Protein AF-A0A9X9ADX4-F1 (afdb_monomer_lite)

InterPro domains:
  IPR014243 Prespore-specific transcriptional regulator RsfA-like [PTHR41302] (1-38)

Structure (mmCIF, N/CA/C/O backbone):
data_AF-A0A9X9ADX4-F1
#
_entry.id   AF-A0A9X9ADX4-F1
#
loop_
_atom_site.group_PDB
_atom_site.id
_atom_site.type_symbol
_atom_site.label_atom_id
_atom_site.label_alt_id
_atom_site.label_comp_id
_atom_site.label_asym_id
_atom_site.label_entity_id
_atom_site.label_seq_id
_atom_site.pdbx_PDB_ins_code
_atom_site.Cartn_x
_atom_site.Cartn_y
_atom_site.Cartn_z
_atom_site.occupancy
_atom_site.B_iso_or_equiv
_atom_site.auth_seq_id
_atom_site.auth_comp_id
_atom_site.auth_asym_id
_atom_site.auth_atom_id
_atom_site.pdbx_PDB_model_num
ATOM 1 N N . MET A 1 1 ? 14.654 14.565 8.405 1.00 39.38 1 MET A N 1
ATOM 2 C CA . MET A 1 1 ? 14.829 13.361 7.571 1.00 39.38 1 MET A CA 1
ATOM 3 C C . MET A 1 1 ? 14.286 13.706 6.198 1.00 39.38 1 MET A C 1
ATOM 5 O O . MET A 1 1 ? 13.088 13.920 6.076 1.00 39.38 1 MET A O 1
ATOM 9 N N . VAL A 1 2 ? 15.165 13.942 5.225 1.00 46.75 2 VAL A N 1
ATOM 10 C CA . VAL A 1 2 ? 14.747 14.254 3.853 1.00 46.75 2 VAL A CA 1
ATOM 11 C C . VAL A 1 2 ? 14.312 12.934 3.233 1.00 46.75 2 VAL A C 1
ATOM 13 O O . VAL A 1 2 ? 15.137 12.042 3.063 1.00 46.75 2 VAL A O 1
ATOM 16 N N . ILE A 1 3 ? 13.014 12.785 2.978 1.00 52.31 3 ILE A N 1
ATOM 17 C CA . ILE A 1 3 ? 12.480 11.664 2.206 1.00 52.31 3 ILE A CA 1
ATOM 18 C C . ILE A 1 3 ? 12.872 11.958 0.758 1.00 52.31 3 ILE A C 1
ATOM 20 O O . ILE A 1 3 ? 12.176 12.686 0.052 1.00 52.31 3 ILE A O 1
ATOM 24 N N . SER A 1 4 ? 14.055 11.497 0.353 1.00 52.72 4 SER A N 1
ATOM 25 C CA . SER A 1 4 ? 14.477 11.558 -1.042 1.00 52.72 4 SER A CA 1
ATOM 26 C C . SER A 1 4 ? 13.528 10.671 -1.833 1.00 52.72 4 SER A C 1
ATOM 28 O O . SER A 1 4 ? 13.555 9.451 -1.694 1.00 52.72 4 SER A O 1
ATOM 30 N N . ARG A 1 5 ? 12.635 11.286 -2.611 1.00 57.53 5 ARG A N 1
ATOM 31 C CA . ARG A 1 5 ? 11.740 10.564 -3.511 1.00 57.53 5 ARG A CA 1
ATOM 32 C C . ARG A 1 5 ? 12.620 9.773 -4.479 1.00 57.53 5 ARG A C 1
ATOM 34 O O . ARG A 1 5 ? 13.372 10.370 -5.244 1.00 57.53 5 ARG A O 1
ATOM 41 N N . GLN A 1 6 ? 12.571 8.446 -4.389 1.00 54.22 6 GLN A N 1
ATOM 42 C CA . GLN A 1 6 ? 13.227 7.563 -5.345 1.00 54.22 6 GLN A CA 1
ATOM 43 C C . GLN A 1 6 ? 12.480 7.724 -6.677 1.00 54.22 6 GLN A C 1
ATOM 45 O O . GLN A 1 6 ? 11.417 7.135 -6.875 1.00 54.22 6 GLN A O 1
ATOM 50 N N . ASP A 1 7 ? 12.966 8.609 -7.547 1.00 59.59 7 ASP A N 1
ATOM 51 C CA . ASP A 1 7 ? 12.452 8.718 -8.911 1.00 59.59 7 ASP A CA 1
ATOM 52 C C . ASP A 1 7 ? 12.899 7.472 -9.681 1.00 59.59 7 ASP A C 1
ATOM 54 O O . ASP A 1 7 ? 14.094 7.201 -9.801 1.00 59.59 7 ASP A O 1
ATOM 58 N N . SER A 1 8 ? 11.921 6.742 -10.219 1.00 56.72 8 SER A N 1
ATOM 59 C CA . SER A 1 8 ? 12.000 5.391 -10.806 1.00 56.72 8 SER A CA 1
ATOM 60 C C . SER A 1 8 ? 11.782 4.270 -9.793 1.00 56.72 8 SER A C 1
ATOM 62 O O . SER A 1 8 ? 12.716 3.675 -9.255 1.00 56.72 8 SER A O 1
ATOM 64 N N . TRP A 1 9 ? 10.512 3.946 -9.566 1.00 67.44 9 TRP A N 1
ATOM 65 C CA . TRP A 1 9 ? 10.165 2.609 -9.108 1.00 67.44 9 TRP A CA 1
ATOM 66 C C . TRP A 1 9 ? 10.472 1.627 -10.237 1.00 67.44 9 TRP A C 1
ATOM 68 O O . TRP A 1 9 ? 10.115 1.867 -11.387 1.00 67.44 9 TRP A O 1
ATOM 78 N N . THR A 1 10 ? 11.214 0.569 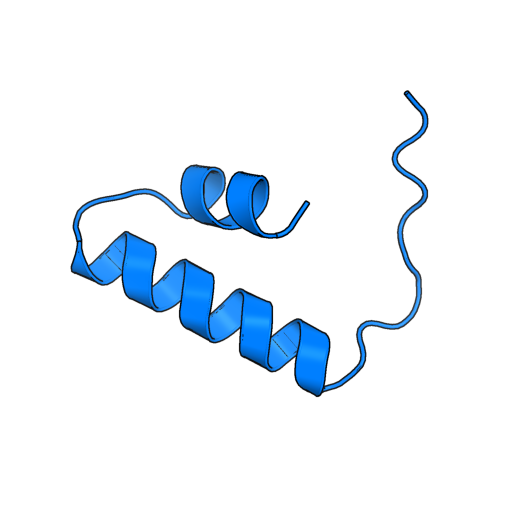-9.922 1.00 79.88 10 THR A N 1
ATOM 79 C CA . THR A 1 10 ? 11.308 -0.591 -10.806 1.00 79.88 10 THR A CA 1
ATOM 80 C C . THR A 1 10 ? 9.985 -1.349 -10.747 1.00 79.88 10 THR A C 1
ATOM 82 O O . THR A 1 10 ? 9.279 -1.268 -9.740 1.00 79.88 10 THR A O 1
ATOM 85 N N . ASP A 1 11 ? 9.675 -2.139 -11.776 1.00 82.94 11 ASP A N 1
ATOM 86 C CA . ASP A 1 11 ? 8.490 -3.008 -11.768 1.00 82.94 11 ASP A CA 1
ATOM 87 C C . ASP A 1 11 ? 8.449 -3.897 -10.506 1.00 82.94 11 ASP A C 1
ATOM 89 O O . ASP A 1 11 ? 7.388 -4.136 -9.933 1.00 82.94 11 ASP A O 1
ATOM 93 N N . ASP A 1 12 ? 9.616 -4.323 -10.010 1.00 85.88 12 ASP A N 1
ATOM 94 C CA . ASP A 1 12 ? 9.744 -5.073 -8.756 1.00 85.88 12 ASP A CA 1
ATOM 95 C C . ASP A 1 12 ? 9.301 -4.266 -7.525 1.00 85.88 12 ASP A C 1
ATOM 97 O O . ASP A 1 12 ? 8.644 -4.812 -6.635 1.00 85.88 12 ASP A O 1
ATOM 101 N N . ASN A 1 13 ? 9.614 -2.967 -7.471 1.00 85.88 13 ASN A N 1
ATOM 102 C CA . ASN A 1 13 ? 9.183 -2.089 -6.380 1.00 85.88 13 ASN A CA 1
ATOM 103 C C . ASN A 1 13 ? 7.661 -1.878 -6.414 1.00 85.88 13 ASN A C 1
ATOM 105 O O . ASN A 1 13 ? 7.014 -1.913 -5.364 1.00 85.88 13 ASN A O 1
ATOM 109 N N . ASP A 1 14 ? 7.079 -1.725 -7.609 1.00 87.25 14 ASP A N 1
ATOM 110 C CA . ASP A 1 14 ? 5.625 -1.637 -7.795 1.00 87.25 14 ASP A CA 1
ATOM 111 C C . ASP A 1 14 ? 4.919 -2.928 -7.360 1.00 87.25 14 ASP A C 1
ATOM 113 O O . ASP A 1 14 ? 3.921 -2.885 -6.631 1.00 87.25 14 ASP A O 1
ATOM 117 N N . LEU A 1 15 ? 5.459 -4.090 -7.736 1.00 91.31 15 LEU A N 1
ATOM 118 C CA . LEU A 1 15 ? 4.935 -5.395 -7.326 1.00 91.31 15 LEU A CA 1
ATOM 119 C C . LEU A 1 15 ? 5.040 -5.609 -5.811 1.00 91.31 15 LEU A C 1
ATOM 121 O O . LEU A 1 15 ? 4.094 -6.108 -5.185 1.00 91.31 15 LEU A O 1
ATOM 125 N N . LEU A 1 16 ? 6.160 -5.212 -5.202 1.00 91.19 16 LEU A N 1
ATOM 126 C CA . LEU A 1 16 ? 6.362 -5.288 -3.757 1.00 91.19 16 LEU A CA 1
ATOM 127 C C . LEU A 1 16 ? 5.356 -4.409 -3.007 1.00 91.19 16 LEU A C 1
ATOM 129 O O . LEU A 1 16 ? 4.710 -4.874 -2.064 1.00 91.19 16 LEU A O 1
ATOM 133 N N . LEU A 1 17 ? 5.155 -3.166 -3.444 1.00 90.50 17 LEU A N 1
ATOM 134 C CA . LEU A 1 17 ? 4.144 -2.303 -2.841 1.00 90.50 17 LEU A CA 1
ATOM 135 C C . LEU A 1 17 ? 2.743 -2.887 -3.011 1.00 90.50 17 LEU A C 1
ATOM 137 O O . LEU A 1 17 ? 1.985 -2.955 -2.042 1.00 90.50 17 LEU A O 1
ATOM 141 N N . ALA A 1 18 ? 2.387 -3.299 -4.228 1.00 92.81 18 ALA A N 1
ATOM 142 C CA . ALA A 1 18 ? 1.049 -3.787 -4.528 1.00 92.81 18 ALA A CA 1
ATOM 143 C C . ALA A 1 18 ? 0.708 -5.021 -3.683 1.00 92.81 18 ALA A C 1
ATOM 145 O O . ALA A 1 18 ? -0.366 -5.084 -3.079 1.00 92.81 18 ALA A O 1
ATOM 146 N N . SER A 1 19 ? 1.636 -5.974 -3.575 1.00 95.06 19 SER A N 1
ATOM 147 C CA . SER A 1 19 ? 1.459 -7.164 -2.735 1.00 95.06 19 SER A CA 1
ATOM 148 C C . SER A 1 19 ? 1.329 -6.813 -1.2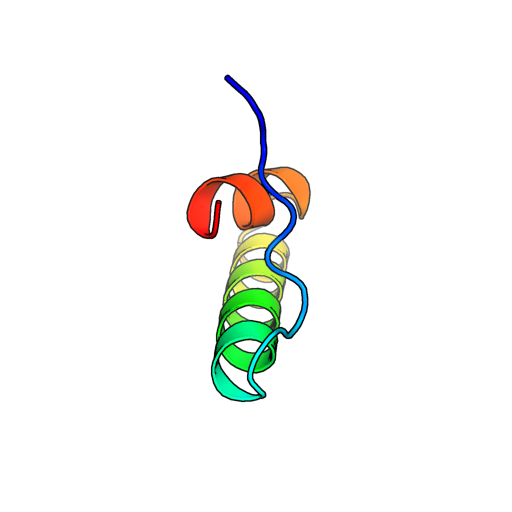49 1.00 95.06 19 SER A C 1
ATOM 150 O O . SER A 1 19 ? 0.406 -7.303 -0.592 1.00 95.06 19 SER A O 1
ATOM 152 N N . THR A 1 20 ? 2.160 -5.899 -0.745 1.00 94.56 20 THR A N 1
ATOM 153 C CA . THR A 1 20 ? 2.147 -5.463 0.663 1.00 94.56 20 THR A CA 1
ATOM 154 C C . THR A 1 20 ? 0.851 -4.731 1.033 1.00 94.56 20 THR A C 1
ATOM 156 O O . THR A 1 20 ? 0.246 -4.994 2.078 1.00 94.56 20 THR A O 1
ATOM 159 N N . VAL A 1 21 ? 0.355 -3.860 0.147 1.00 95.12 21 VAL A N 1
ATOM 160 C CA . VAL A 1 21 ? -0.928 -3.157 0.321 1.00 95.12 21 VAL A CA 1
ATOM 161 C C . VAL A 1 21 ? -2.097 -4.139 0.301 1.00 95.12 21 VAL A C 1
ATOM 163 O O . VAL A 1 21 ? -2.954 -4.092 1.187 1.00 95.12 21 VAL A O 1
ATOM 166 N N . LEU A 1 22 ? -2.131 -5.059 -0.667 1.00 96.12 22 LEU A N 1
ATOM 167 C CA . LEU A 1 22 ? -3.202 -6.052 -0.771 1.00 96.12 22 LEU A CA 1
ATOM 168 C C . LEU A 1 22 ? -3.233 -6.995 0.438 1.00 96.12 22 LEU A C 1
ATOM 170 O O . LEU A 1 22 ? -4.317 -7.327 0.920 1.00 96.12 22 LEU A O 1
ATOM 174 N N . GLN A 1 23 ? -2.072 -7.406 0.951 1.00 96.31 23 GLN A N 1
ATOM 175 C CA . GLN A 1 23 ? -1.973 -8.214 2.167 1.00 96.31 23 GLN A CA 1
ATOM 176 C C . GLN A 1 23 ? -2.529 -7.466 3.383 1.00 96.31 23 GLN A C 1
ATOM 178 O O . GLN A 1 23 ? -3.334 -8.024 4.130 1.00 96.31 23 GLN A O 1
ATOM 183 N N . ASN A 1 24 ? -2.160 -6.195 3.552 1.00 95.44 24 ASN A N 1
ATOM 184 C CA . ASN A 1 24 ? -2.673 -5.365 4.638 1.00 95.44 24 ASN A CA 1
ATOM 185 C C . ASN A 1 24 ? -4.200 -5.220 4.576 1.00 95.44 24 ASN A C 1
ATOM 187 O O . ASN A 1 24 ? -4.867 -5.431 5.585 1.00 95.44 24 ASN A O 1
ATOM 191 N N . ILE A 1 25 ? -4.771 -4.951 3.397 1.00 94.12 25 ILE A N 1
ATOM 192 C CA . ILE A 1 25 ? -6.231 -4.845 3.221 1.00 94.12 25 ILE A CA 1
ATOM 193 C C . ILE A 1 25 ? -6.930 -6.168 3.567 1.00 94.12 25 ILE A C 1
ATOM 195 O O . ILE A 1 25 ? -7.935 -6.167 4.278 1.00 94.12 25 ILE A O 1
ATOM 199 N N . ARG A 1 26 ? -6.391 -7.308 3.115 1.00 96.06 26 ARG A N 1
ATOM 200 C CA . ARG A 1 26 ? -6.952 -8.642 3.410 1.00 96.06 26 ARG A CA 1
ATOM 201 C C . ARG A 1 26 ? -6.948 -8.973 4.901 1.00 96.06 26 ARG A C 1
ATOM 203 O O . ARG A 1 26 ? -7.849 -9.662 5.367 1.00 96.06 26 ARG A O 1
ATOM 210 N N . ASN A 1 27 ? -5.971 -8.454 5.635 1.00 95.69 27 ASN A N 1
ATOM 211 C CA . ASN A 1 27 ? -5.819 -8.678 7.069 1.00 95.69 27 ASN A CA 1
ATOM 212 C C . ASN A 1 27 ? -6.566 -7.639 7.930 1.00 95.69 27 ASN A C 1
ATOM 214 O O . ASN A 1 27 ? -6.406 -7.634 9.148 1.00 95.69 27 ASN A O 1
ATOM 218 N N . GLY A 1 28 ? -7.367 -6.751 7.324 1.00 95.31 28 GLY A N 1
ATOM 219 C CA . GLY A 1 28 ? -8.084 -5.685 8.038 1.00 95.31 28 GLY A CA 1
ATOM 220 C C . GLY A 1 28 ? -7.198 -4.509 8.470 1.00 95.31 28 GLY A C 1
ATOM 221 O O . GLY A 1 28 ? -7.614 -3.688 9.286 1.00 95.31 28 GLY A O 1
ATOM 222 N N . GLY A 1 29 ? -5.977 -4.430 7.940 1.00 93.06 29 GLY A N 1
ATOM 223 C CA . GLY A 1 29 ? -5.056 -3.313 8.106 1.00 93.06 29 GLY A CA 1
ATOM 224 C C . GLY A 1 29 ? -5.376 -2.140 7.176 1.00 93.06 29 GLY A C 1
ATOM 225 O O . GLY A 1 29 ? -6.418 -2.079 6.525 1.00 93.06 29 GLY A O 1
ATOM 226 N N . THR A 1 30 ? -4.456 -1.179 7.100 1.00 93.69 30 THR A N 1
ATOM 227 C CA . THR A 1 30 ? -4.633 0.033 6.285 1.00 93.69 30 THR A CA 1
ATOM 228 C C . THR A 1 30 ? -3.511 0.178 5.268 1.00 93.69 30 THR A C 1
ATOM 230 O O . THR A 1 30 ? -2.387 -0.265 5.494 1.00 93.69 30 THR A O 1
ATOM 233 N N . GLN A 1 31 ? -3.783 0.877 4.168 1.00 84.25 31 GLN A N 1
ATOM 234 C CA . GLN A 1 31 ? -2.760 1.224 3.181 1.00 84.25 31 GLN A CA 1
ATOM 235 C C . GLN A 1 31 ? -1.612 2.045 3.795 1.00 84.25 31 GLN A C 1
ATOM 237 O O . GLN A 1 31 ? -0.462 1.895 3.399 1.00 84.25 31 GLN A O 1
ATOM 242 N N . LEU A 1 32 ? -1.900 2.873 4.807 1.00 91.56 32 LEU A N 1
ATOM 243 C CA . LEU A 1 32 ? -0.871 3.624 5.525 1.00 91.56 32 LEU A CA 1
ATOM 244 C C . LEU A 1 32 ? 0.069 2.706 6.321 1.00 91.56 32 LEU A C 1
ATOM 246 O O . LEU A 1 32 ? 1.250 3.017 6.440 1.00 91.56 32 LEU A O 1
ATOM 250 N N . ALA A 1 33 ? -0.438 1.596 6.868 1.00 90.06 33 ALA A N 1
ATOM 251 C CA . ALA A 1 33 ? 0.401 0.586 7.512 1.00 90.06 33 ALA A CA 1
ATOM 252 C C . ALA A 1 33 ? 1.315 -0.092 6.482 1.00 90.06 33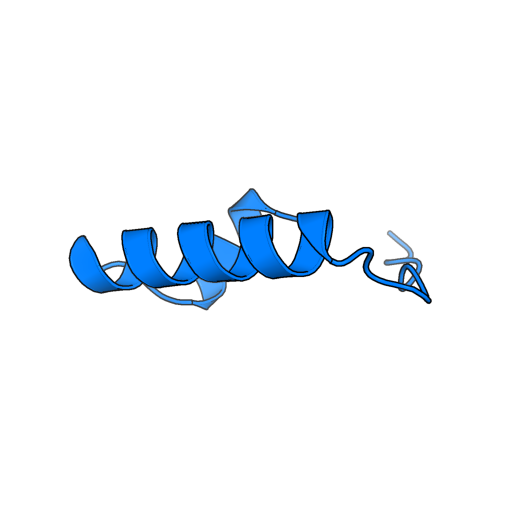 ALA A C 1
ATOM 254 O O . ALA A 1 33 ? 2.525 -0.100 6.675 1.00 90.06 33 ALA A O 1
ATOM 255 N N . ALA A 1 34 ? 0.763 -0.498 5.335 1.00 90.12 34 ALA A N 1
ATOM 256 C CA . ALA A 1 34 ? 1.540 -1.064 4.233 1.00 90.12 34 ALA A CA 1
ATOM 257 C C . ALA A 1 34 ? 2.649 -0.123 3.732 1.00 90.12 34 ALA A C 1
ATOM 259 O O . ALA A 1 34 ? 3.771 -0.551 3.490 1.00 90.12 34 ALA A O 1
ATOM 260 N N . PHE A 1 35 ? 2.376 1.179 3.620 1.00 88.00 35 PHE A N 1
ATOM 261 C CA . PHE A 1 35 ? 3.394 2.154 3.222 1.00 88.00 35 PHE A CA 1
ATOM 262 C C . PHE A 1 35 ? 4.524 2.313 4.238 1.00 88.00 35 PHE A C 1
ATOM 264 O O . PHE A 1 35 ? 5.643 2.602 3.836 1.00 88.00 35 PHE A O 1
ATOM 271 N N . LYS A 1 36 ? 4.267 2.098 5.533 1.00 87.94 36 LYS A N 1
ATOM 272 C CA . LYS A 1 36 ? 5.324 2.091 6.556 1.00 87.94 36 LYS A CA 1
ATOM 273 C C . LYS A 1 36 ? 6.197 0.837 6.500 1.00 87.94 36 LYS A C 1
ATOM 275 O O . LYS A 1 36 ? 7.296 0.872 7.028 1.00 87.94 36 LYS A O 1
ATOM 280 N N . GLU A 1 37 ? 5.704 -0.254 5.916 1.00 83.38 37 GLU A 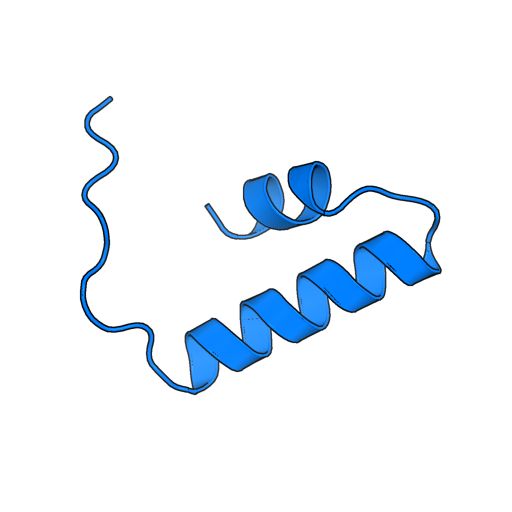N 1
ATOM 281 C CA . GLU A 1 37 ? 6.462 -1.503 5.758 1.00 83.38 37 GLU A CA 1
ATOM 282 C C . GLU A 1 37 ? 7.436 -1.450 4.570 1.00 83.38 37 GLU A C 1
ATOM 284 O O . GLU A 1 37 ? 8.432 -2.166 4.569 1.00 83.38 37 GLU A O 1
ATOM 289 N N . VAL A 1 38 ? 7.151 -0.604 3.572 1.00 81.25 38 VAL A N 1
ATOM 290 C CA . VAL A 1 38 ? 7.937 -0.475 2.328 1.00 81.25 38 VAL A CA 1
ATOM 291 C C . VAL A 1 38 ? 8.830 0.782 2.315 1.00 81.25 38 VAL A C 1
ATOM 293 O O . VAL A 1 38 ? 9.714 0.886 1.468 1.00 81.25 38 VAL A O 1
ATOM 296 N N . ALA A 1 39 ? 8.605 1.736 3.230 1.00 71.19 39 ALA A N 1
AT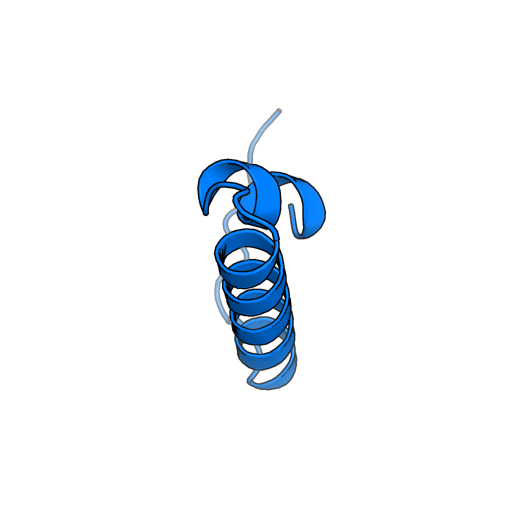OM 297 C CA . ALA A 1 39 ? 9.377 2.980 3.373 1.00 71.19 39 ALA A CA 1
ATOM 298 C C . ALA A 1 39 ? 10.673 2.800 4.177 1.00 71.19 39 ALA A C 1
ATOM 300 O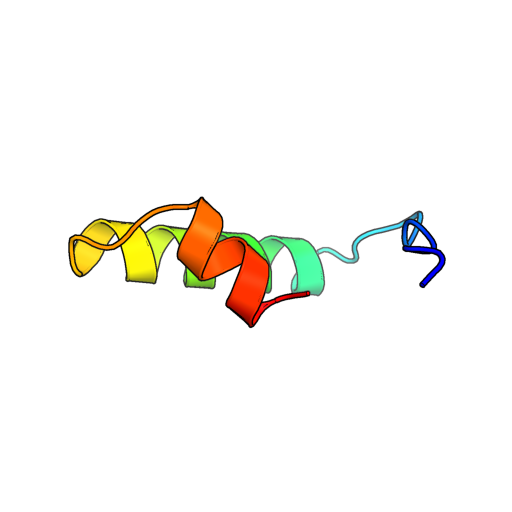 O . ALA A 1 39 ? 11.664 3.476 3.815 1.00 71.19 39 ALA A O 1
#

Foldseek 3Di:
DPPPPPPDDDPVLVVQLVVLQVVQVVVVHHSVVSVVVSD

Secondary structure (DSSP, 8-state):
------S---HHHHHHHHHHHHHHHHTT--HHHHHHHH-

pLDDT: mean 81.6, std 16.34, range [39.38, 96.31]

Organism: Bacillus cereus (NCBI:txid1396)

Sequence (39 aa):
MVISRQDSWTDDNDLLLASTVLQNIRNGGTQLAAFKEVA

Radius of gyration: 11.05 Å; chains: 1; bounding box: 23×23×20 Å